Protein AF-A0A0D3JQX4-F1 (afdb_monomer_lite)

Sequence (141 aa):
MLSTAFILTSFVLTASAKLAIIGEYHGEYSPCSFHQVVVTETEFRDAYLPNPDSVTNITQYDNDEKYLVGQNIDWEYAKDKWSRIDWEYVEGKFTYCRIVYNADNETEAKSFAKPKIAIKNSCGGFPWSTMTSGLATLRAP

Structure (mmCIF, N/CA/C/O backbone):
data_AF-A0A0D3JQX4-F1
#
_entry.id   AF-A0A0D3JQX4-F1
#
loop_
_atom_site.group_PDB
_atom_site.id
_atom_site.type_symbol
_atom_site.label_atom_id
_atom_site.label_alt_id
_atom_site.label_comp_id
_atom_site.label_asym_id
_atom_site.label_entity_id
_atom_site.label_seq_id
_atom_site.pdbx_PDB_ins_code
_atom_site.Cartn_x
_atom_site.Cartn_y
_atom_site.Cartn_z
_atom_site.occupancy
_atom_site.B_iso_or_equiv
_atom_site.auth_seq_id
_atom_site.auth_comp_id
_atom_site.auth_asym_id
_atom_site.auth_atom_id
_atom_site.pdbx_PDB_model_num
ATOM 1 N N . MET A 1 1 ? -41.607 -3.243 -43.923 1.00 47.72 1 MET A N 1
ATOM 2 C CA . MET A 1 1 ? -40.750 -3.829 -42.873 1.00 47.72 1 MET A CA 1
ATOM 3 C C . MET A 1 1 ? -39.439 -3.067 -42.876 1.00 47.72 1 MET A C 1
ATOM 5 O O . MET A 1 1 ? -38.817 -3.053 -43.922 1.00 47.72 1 MET A O 1
ATOM 9 N N . LEU A 1 2 ? -39.102 -2.379 -41.785 1.00 41.41 2 LEU A N 1
ATOM 10 C CA . LEU A 1 2 ? -37.756 -2.197 -41.214 1.00 41.41 2 LEU A CA 1
ATOM 11 C C . LEU A 1 2 ? -37.912 -1.167 -40.084 1.00 41.41 2 LEU A C 1
ATOM 13 O O . LEU A 1 2 ? -38.060 0.025 -40.332 1.00 41.41 2 LEU A O 1
ATOM 17 N N . SER A 1 3 ? -37.978 -1.658 -38.848 1.00 42.75 3 SER A N 1
ATOM 18 C CA . SER A 1 3 ? -37.959 -0.828 -37.645 1.00 42.75 3 SER A CA 1
ATOM 19 C C . SER A 1 3 ? -36.524 -0.819 -37.137 1.00 42.75 3 SER A C 1
ATOM 21 O O . SER A 1 3 ? -36.022 -1.851 -36.697 1.00 42.75 3 SER A O 1
ATOM 23 N N . THR A 1 4 ? -35.848 0.318 -37.253 1.00 49.12 4 THR A N 1
ATOM 24 C CA . THR A 1 4 ? -34.474 0.497 -36.778 1.00 49.12 4 THR A CA 1
ATOM 25 C C . THR A 1 4 ? -34.506 0.733 -35.270 1.00 49.12 4 THR A C 1
ATOM 27 O O . THR A 1 4 ? -34.982 1.769 -34.813 1.00 49.12 4 THR A O 1
ATOM 30 N N . ALA A 1 5 ? -34.032 -0.235 -34.488 1.00 50.47 5 ALA A N 1
ATOM 31 C CA . ALA A 1 5 ? -33.842 -0.075 -33.051 1.00 50.47 5 ALA A CA 1
ATOM 32 C C . ALA A 1 5 ? -32.490 0.608 -32.787 1.00 50.47 5 ALA A C 1
ATOM 34 O O . ALA A 1 5 ? -31.439 0.061 -33.117 1.00 50.47 5 ALA A O 1
ATOM 35 N N . PHE A 1 6 ? -32.519 1.804 -32.196 1.00 47.09 6 PHE A N 1
ATOM 36 C CA . PHE A 1 6 ? -31.344 2.457 -31.621 1.00 47.09 6 PHE A CA 1
ATOM 37 C C . PHE A 1 6 ? -31.068 1.835 -30.248 1.00 47.09 6 PHE A C 1
ATOM 39 O O . PHE A 1 6 ? -31.861 1.992 -29.321 1.00 47.09 6 PHE A O 1
ATOM 46 N N . ILE A 1 7 ? -29.951 1.122 -30.115 1.00 53.53 7 ILE A N 1
ATOM 47 C CA . ILE A 1 7 ? -29.447 0.675 -28.815 1.00 53.53 7 ILE A CA 1
ATOM 48 C C . ILE A 1 7 ? -28.778 1.889 -28.165 1.00 53.53 7 ILE A C 1
ATOM 50 O O . ILE A 1 7 ? -27.702 2.313 -28.584 1.00 53.53 7 ILE A O 1
ATOM 54 N N . LEU A 1 8 ? -29.435 2.473 -27.162 1.00 51.28 8 LEU A N 1
ATOM 55 C CA . LEU A 1 8 ? -28.792 3.402 -26.237 1.00 51.28 8 LEU A CA 1
ATOM 56 C C . LEU A 1 8 ? -27.849 2.595 -25.341 1.00 51.28 8 LEU A C 1
ATOM 58 O O . LEU A 1 8 ? -28.264 2.006 -24.345 1.00 51.28 8 LEU A O 1
ATOM 62 N N . THR A 1 9 ? -26.573 2.551 -25.710 1.00 56.19 9 THR A N 1
ATOM 63 C CA . THR A 1 9 ? -25.512 2.082 -24.821 1.00 56.19 9 THR A CA 1
ATOM 64 C C . THR A 1 9 ? -25.298 3.154 -23.757 1.00 56.19 9 THR A C 1
ATOM 66 O O . THR A 1 9 ? -24.590 4.136 -23.975 1.00 56.19 9 THR A O 1
ATOM 69 N N . SER A 1 10 ? -25.963 3.004 -22.614 1.00 57.34 10 SER A N 1
ATOM 70 C CA . SER A 1 10 ? -25.743 3.849 -21.444 1.00 57.34 10 SER A CA 1
ATOM 71 C C . SER A 1 10 ? -24.314 3.648 -20.937 1.00 57.34 10 SER A C 1
ATOM 73 O O . SER A 1 10 ? -24.017 2.659 -20.272 1.00 57.34 10 SER A O 1
ATOM 75 N N . PHE A 1 11 ? -23.420 4.588 -21.244 1.00 50.78 11 PHE A N 1
ATOM 76 C CA . PHE A 1 11 ? -22.167 4.745 -20.513 1.00 50.78 11 PHE A CA 1
ATOM 77 C C . PHE A 1 11 ? -22.515 5.250 -19.112 1.00 50.78 11 PHE A C 1
ATOM 79 O O . PHE A 1 11 ? -22.774 6.436 -18.910 1.00 50.78 11 PHE A O 1
ATOM 86 N N . VAL A 1 12 ? -22.562 4.341 -18.139 1.00 51.88 12 VAL A N 1
ATOM 87 C CA . VAL A 1 12 ? -22.528 4.730 -16.730 1.00 51.88 12 VAL A CA 1
ATOM 88 C C . VAL A 1 12 ? -21.115 5.240 -16.473 1.00 51.88 12 VAL A C 1
ATOM 90 O O . VAL A 1 12 ? -20.165 4.466 -16.398 1.00 51.88 12 VAL A O 1
ATOM 93 N N . LEU A 1 13 ? -20.972 6.562 -16.410 1.00 46.97 13 LEU A N 1
ATOM 94 C CA . LEU A 1 13 ? -19.767 7.215 -15.920 1.00 46.97 13 LEU A CA 1
ATOM 95 C C . LEU A 1 13 ? -19.720 6.968 -14.404 1.00 46.97 13 LEU A C 1
ATOM 97 O O . LEU A 1 13 ? -20.221 7.767 -13.614 1.00 46.97 13 LEU A O 1
ATOM 101 N N . THR A 1 14 ? -19.208 5.815 -13.980 1.00 52.16 14 THR A N 1
ATOM 102 C CA . THR A 1 14 ? -18.948 5.572 -12.562 1.00 52.16 14 THR A CA 1
ATOM 103 C C . THR A 1 14 ? -17.815 6.512 -12.169 1.00 52.16 14 THR A C 1
ATOM 105 O O . THR A 1 14 ? -16.683 6.345 -12.620 1.00 52.16 14 THR A O 1
ATOM 108 N N . ALA A 1 15 ? -18.114 7.546 -11.380 1.00 53.12 15 ALA A N 1
ATOM 109 C CA . ALA A 1 15 ? -17.073 8.301 -10.698 1.00 53.12 15 ALA A CA 1
ATOM 110 C C . ALA A 1 15 ? -16.196 7.286 -9.951 1.00 53.12 15 ALA A C 1
ATOM 112 O O . ALA A 1 15 ? -16.728 6.491 -9.174 1.00 53.12 15 ALA A O 1
ATOM 113 N N . SER A 1 16 ? -14.887 7.263 -10.226 1.00 60.50 16 SER A N 1
ATOM 114 C CA . SER A 1 16 ? -13.964 6.395 -9.492 1.00 60.50 16 SER A CA 1
ATOM 115 C C . SER A 1 16 ? -14.117 6.724 -8.012 1.00 60.50 16 SER A C 1
ATOM 117 O O . SER A 1 16 ? -13.863 7.858 -7.599 1.00 60.50 16 SER A O 1
ATOM 119 N N . ALA A 1 17 ? -14.617 5.772 -7.225 1.00 79.56 17 ALA A N 1
ATOM 120 C CA . ALA A 1 17 ? -14.780 5.967 -5.795 1.00 79.56 17 ALA A CA 1
ATOM 121 C C . ALA A 1 17 ? -13.407 6.273 -5.194 1.00 79.56 17 ALA A C 1
ATOM 123 O O . ALA A 1 17 ? -12.443 5.590 -5.513 1.00 79.56 17 ALA A O 1
ATOM 124 N N . LYS A 1 18 ? -13.314 7.285 -4.326 1.00 91.25 18 LYS A N 1
ATOM 125 C CA . LYS A 1 18 ? -12.070 7.618 -3.620 1.00 91.25 18 LYS A CA 1
ATOM 126 C C . LYS A 1 18 ? -11.489 6.370 -2.935 1.00 91.25 18 LYS A C 1
ATOM 128 O O . LYS A 1 18 ? -12.246 5.557 -2.398 1.00 91.25 18 LYS A O 1
ATOM 133 N N . LEU A 1 19 ? -10.161 6.231 -2.939 1.00 93.44 19 LEU A N 1
ATOM 134 C CA . LEU A 1 19 ? -9.462 5.129 -2.271 1.00 93.44 19 LEU A CA 1
ATOM 135 C C . LEU A 1 19 ? -9.887 5.034 -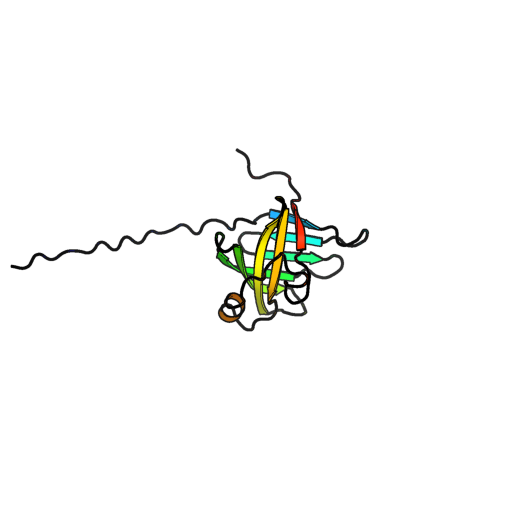0.795 1.00 93.44 19 LEU A C 1
ATOM 137 O O . LEU A 1 19 ? -9.841 6.022 -0.057 1.00 93.44 19 LEU A O 1
ATOM 141 N N . ALA A 1 20 ? -10.320 3.845 -0.372 1.00 94.31 20 ALA A N 1
ATOM 142 C CA . ALA A 1 20 ? -10.977 3.635 0.921 1.00 94.31 20 ALA A CA 1
ATOM 143 C C . ALA A 1 20 ? -10.039 3.762 2.132 1.00 94.31 20 ALA A C 1
ATOM 145 O O . ALA A 1 20 ? -10.505 4.009 3.243 1.00 94.31 20 ALA A O 1
ATOM 146 N N . ILE A 1 21 ? -8.733 3.602 1.917 1.00 94.62 21 ILE A N 1
ATOM 147 C CA . ILE A 1 21 ? -7.709 3.531 2.970 1.00 94.62 21 ILE A CA 1
ATOM 148 C C . ILE A 1 21 ? -6.877 4.809 3.096 1.00 94.62 21 ILE A C 1
ATOM 150 O O . ILE A 1 21 ? -5.771 4.771 3.619 1.00 94.62 21 ILE A O 1
ATOM 154 N N . ILE A 1 22 ? -7.373 5.941 2.593 1.00 95.62 22 ILE A N 1
ATOM 155 C CA . ILE A 1 22 ? -6.697 7.229 2.780 1.00 95.62 22 ILE A CA 1
ATOM 156 C C . ILE A 1 22 ? -6.663 7.575 4.266 1.00 95.62 22 ILE A C 1
ATOM 158 O O . ILE A 1 22 ? -7.700 7.594 4.931 1.00 95.62 22 ILE A O 1
ATOM 162 N N . GLY A 1 23 ? -5.470 7.883 4.766 1.00 93.62 23 GLY A N 1
ATOM 163 C CA . GLY A 1 23 ? -5.249 8.170 6.172 1.00 93.62 23 GLY A CA 1
ATOM 164 C C . GLY A 1 23 ? -3.809 7.948 6.611 1.00 93.62 23 GLY A C 1
ATOM 165 O O . GLY A 1 23 ? -2.913 7.690 5.807 1.00 93.62 23 GLY A O 1
ATOM 166 N N . GLU A 1 24 ? -3.619 8.053 7.919 1.00 93.38 24 GLU A N 1
ATOM 167 C CA . GLU A 1 24 ? -2.353 7.839 8.605 1.00 93.38 24 GLU A CA 1
ATOM 168 C C . GLU A 1 24 ? -2.503 6.699 9.617 1.00 93.38 24 GLU A C 1
ATOM 170 O O . GLU A 1 24 ?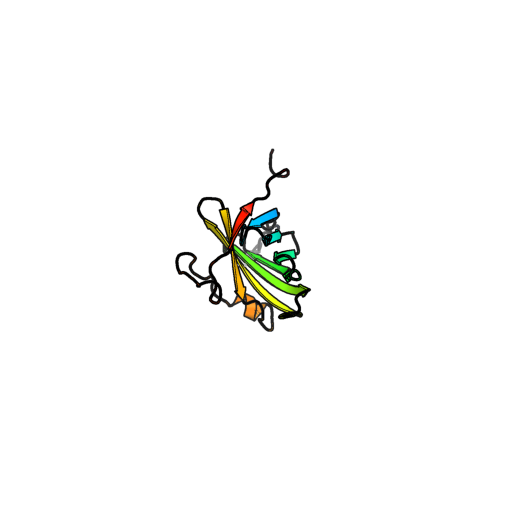 -3.484 6.614 10.372 1.00 93.38 24 GLU A O 1
ATOM 175 N N . TYR A 1 25 ? -1.529 5.796 9.599 1.00 92.25 25 TYR A N 1
ATOM 176 C CA . TYR A 1 25 ? -1.523 4.568 10.372 1.00 92.25 25 TYR A CA 1
ATOM 177 C C . TYR A 1 25 ? -0.160 4.363 11.022 1.00 92.25 25 TYR A C 1
ATOM 179 O O . TYR A 1 25 ? 0.875 4.623 10.412 1.00 92.25 25 TYR A O 1
ATOM 187 N N . HIS A 1 26 ? -0.163 3.830 12.238 1.00 89.50 26 HIS A N 1
ATOM 188 C CA . HIS A 1 26 ? 1.036 3.588 13.026 1.00 89.50 26 HIS A CA 1
ATOM 189 C C . HIS A 1 26 ? 1.091 2.143 13.500 1.00 89.50 26 HIS A C 1
ATOM 191 O O . HIS A 1 26 ? 0.099 1.582 13.971 1.00 89.50 26 HIS A O 1
ATOM 197 N N . GLY A 1 27 ? 2.267 1.548 13.378 1.00 81.69 27 GLY A N 1
ATOM 198 C CA . GLY A 1 27 ? 2.603 0.246 13.924 1.00 81.69 27 GLY A CA 1
ATOM 199 C C . GLY A 1 27 ? 3.653 0.404 15.016 1.00 81.69 27 GLY A C 1
ATOM 200 O O . GLY A 1 27 ? 4.557 1.235 14.916 1.00 81.69 27 GLY A O 1
ATOM 201 N N . GLU A 1 28 ? 3.557 -0.423 16.051 1.00 66.62 28 GLU A N 1
ATOM 202 C CA . GLU A 1 28 ? 4.668 -0.640 16.973 1.00 66.62 28 GLU A CA 1
ATOM 203 C C . GLU A 1 28 ? 5.442 -1.866 16.487 1.00 66.62 28 GLU A C 1
ATOM 205 O O . GLU A 1 28 ? 4.957 -2.992 16.583 1.00 66.62 28 GLU A O 1
ATOM 210 N N . TYR A 1 29 ? 6.639 -1.657 15.936 1.00 62.34 29 TYR A N 1
ATOM 211 C CA . TYR A 1 29 ? 7.539 -2.763 15.589 1.00 62.34 29 TYR A CA 1
ATOM 212 C C . TYR A 1 29 ? 8.545 -3.037 16.715 1.00 62.34 29 TYR A C 1
ATOM 214 O O . TYR A 1 29 ? 8.889 -4.185 16.990 1.00 62.34 29 TYR A O 1
ATOM 222 N N . SER A 1 30 ? 9.023 -1.984 17.388 1.00 56.72 30 SER A N 1
ATOM 223 C CA . SER A 1 30 ? 9.891 -2.065 18.568 1.00 56.72 30 SER A CA 1
ATOM 224 C C . SER A 1 30 ? 9.850 -0.738 19.352 1.00 56.72 30 SER A C 1
ATOM 226 O O . SER A 1 30 ? 9.491 0.283 18.767 1.00 56.72 30 SER A O 1
ATOM 228 N N . PRO A 1 31 ? 10.272 -0.686 20.632 1.00 58.56 31 PRO A N 1
ATOM 229 C CA . PRO A 1 31 ? 10.298 0.559 21.414 1.00 58.56 31 PRO A CA 1
ATOM 230 C C . PRO A 1 31 ? 11.240 1.646 20.858 1.00 58.56 31 PRO A C 1
ATOM 232 O O . PRO A 1 31 ? 11.178 2.786 21.310 1.00 58.56 31 PRO A O 1
ATOM 235 N N . CYS A 1 32 ? 12.103 1.315 19.889 1.00 55.38 32 CYS A N 1
ATOM 236 C CA . CYS A 1 32 ? 13.060 2.239 19.273 1.00 55.38 32 CYS A CA 1
ATOM 237 C C . CYS A 1 32 ? 12.826 2.445 17.765 1.00 55.38 32 CYS A C 1
ATOM 239 O O . CYS A 1 32 ? 13.646 3.090 17.113 1.00 55.38 32 CYS A O 1
ATOM 241 N N . SER A 1 33 ? 11.757 1.883 17.189 1.00 64.94 33 SER A N 1
ATOM 242 C CA . SER A 1 33 ? 11.460 1.991 15.756 1.00 64.94 33 SER A CA 1
ATOM 243 C C . SER A 1 33 ? 9.995 2.327 15.544 1.00 64.94 33 SER A C 1
ATOM 245 O O . SER A 1 33 ? 9.108 1.608 16.002 1.00 64.94 33 SER A O 1
ATOM 247 N N . PHE A 1 34 ? 9.759 3.416 14.822 1.00 77.94 34 PHE A N 1
ATOM 248 C CA . PHE A 1 34 ? 8.426 3.862 14.457 1.00 77.94 34 PHE A CA 1
ATOM 249 C C . PHE A 1 34 ? 8.102 3.381 13.049 1.00 77.94 34 PHE A C 1
ATOM 251 O O . PHE A 1 34 ? 8.861 3.649 12.114 1.00 77.94 34 PHE A O 1
ATOM 258 N N . HIS A 1 35 ? 6.985 2.670 12.914 1.00 87.81 35 HIS A N 1
ATOM 259 C CA . HIS A 1 35 ? 6.445 2.265 11.625 1.00 87.81 35 HIS A CA 1
ATOM 260 C C . HIS A 1 35 ? 5.222 3.127 11.316 1.00 87.81 35 HIS A C 1
ATOM 262 O O . HIS A 1 35 ? 4.249 3.111 12.071 1.00 87.81 35 HIS A O 1
ATOM 268 N N . GLN A 1 36 ? 5.273 3.890 10.229 1.00 91.50 36 GLN A N 1
ATOM 269 C CA . GLN A 1 36 ? 4.194 4.772 9.799 1.00 91.50 36 GLN A CA 1
ATOM 270 C C . GLN A 1 36 ? 3.813 4.463 8.359 1.00 91.50 36 GLN A C 1
ATOM 272 O O . GLN A 1 36 ? 4.672 4.330 7.491 1.00 91.50 36 GLN A O 1
ATOM 277 N N . VAL A 1 37 ? 2.511 4.405 8.106 1.00 93.19 37 VAL A N 1
ATOM 278 C CA . VAL A 1 37 ? 1.957 4.332 6.759 1.00 93.19 37 VAL A CA 1
ATOM 279 C C . VAL A 1 37 ? 1.053 5.531 6.533 1.00 93.19 37 VAL A C 1
ATOM 281 O O . VAL A 1 37 ? 0.101 5.744 7.283 1.00 93.19 37 VAL A O 1
ATOM 284 N N . VAL A 1 38 ? 1.346 6.300 5.487 1.00 94.56 38 VAL A N 1
ATOM 285 C CA . VAL A 1 38 ? 0.528 7.431 5.040 1.00 94.56 38 VAL A CA 1
ATOM 286 C C . VAL A 1 38 ? 0.013 7.121 3.645 1.00 94.56 38 VAL A C 1
ATOM 288 O O . VAL A 1 38 ? 0.792 6.871 2.724 1.00 94.56 38 VAL A O 1
ATOM 291 N N . VAL A 1 39 ? -1.307 7.147 3.486 1.00 95.88 39 VAL A N 1
ATOM 292 C CA . VAL A 1 39 ? -1.972 6.881 2.211 1.00 95.88 39 VAL A CA 1
ATOM 293 C C . VAL A 1 39 ? -2.751 8.114 1.781 1.00 95.88 39 VAL A C 1
ATOM 295 O O . VAL A 1 39 ? -3.621 8.600 2.506 1.00 95.88 39 VAL A O 1
ATOM 298 N N . THR A 1 40 ? -2.446 8.613 0.588 1.00 95.62 40 THR A N 1
ATOM 299 C CA . THR A 1 40 ? -3.148 9.724 -0.063 1.00 95.62 40 THR A CA 1
ATOM 300 C C . THR A 1 40 ? -3.895 9.223 -1.301 1.00 95.62 40 THR A C 1
ATOM 302 O O . THR A 1 40 ? -3.991 8.023 -1.545 1.00 95.62 40 THR A O 1
ATOM 305 N N . GLU A 1 41 ? -4.462 10.133 -2.094 1.00 94.06 41 GLU A N 1
ATOM 306 C CA . GLU A 1 41 ? -5.112 9.769 -3.361 1.00 94.06 41 GLU A CA 1
ATOM 307 C C . GLU A 1 41 ? -4.117 9.255 -4.411 1.00 94.06 41 GLU A C 1
ATOM 309 O O . GLU A 1 41 ? -4.517 8.528 -5.316 1.00 94.06 41 GLU A O 1
ATOM 314 N N . THR A 1 42 ? -2.836 9.611 -4.283 1.00 95.75 42 THR A N 1
ATOM 315 C CA . THR A 1 42 ? -1.801 9.330 -5.287 1.00 95.75 42 THR A CA 1
ATOM 316 C C . THR A 1 42 ? -0.580 8.618 -4.725 1.00 95.75 42 THR A C 1
ATOM 318 O O . THR A 1 42 ? 0.284 8.227 -5.498 1.00 95.75 42 THR A O 1
ATOM 321 N N . GLU A 1 43 ? -0.454 8.456 -3.407 1.00 96.56 43 GLU A N 1
ATOM 322 C CA . GLU A 1 43 ? 0.738 7.866 -2.794 1.00 96.56 43 GLU A CA 1
ATOM 323 C C . GLU A 1 43 ? 0.395 6.876 -1.686 1.00 96.56 43 GLU A C 1
ATOM 325 O O . GLU A 1 43 ? -0.460 7.132 -0.839 1.00 96.56 43 GLU A O 1
ATOM 330 N N . PHE A 1 44 ? 1.141 5.775 -1.663 1.00 96.38 44 PHE A N 1
ATOM 331 C CA . PHE A 1 44 ? 1.293 4.898 -0.513 1.00 96.38 44 PHE A CA 1
ATOM 332 C C . PHE A 1 44 ? 2.730 5.037 -0.002 1.00 96.38 44 PHE A C 1
ATOM 334 O O . PHE A 1 44 ? 3.678 4.648 -0.691 1.00 96.38 44 PHE A O 1
ATOM 341 N N . ARG A 1 45 ? 2.895 5.615 1.187 1.00 95.12 45 ARG A N 1
ATOM 342 C CA . ARG A 1 45 ? 4.186 5.838 1.845 1.00 95.12 45 ARG A CA 1
ATOM 343 C C . ARG A 1 45 ? 4.295 4.925 3.051 1.00 95.12 45 ARG A C 1
ATOM 345 O O . ARG A 1 45 ? 3.451 4.992 3.937 1.00 95.12 45 ARG A O 1
ATOM 352 N N . ASP A 1 46 ? 5.333 4.101 3.075 1.00 92.12 46 ASP A N 1
ATOM 353 C CA . ASP A 1 46 ? 5.630 3.173 4.165 1.00 92.12 46 ASP A CA 1
ATOM 354 C C . ASP A 1 46 ? 7.022 3.487 4.720 1.00 92.12 46 ASP A C 1
ATOM 356 O O . ASP A 1 46 ? 8.030 3.291 4.033 1.00 92.12 46 ASP A O 1
ATOM 360 N N . ALA A 1 47 ? 7.040 4.055 5.925 1.00 89.81 47 ALA A N 1
ATOM 361 C CA . ALA A 1 47 ? 8.204 4.622 6.587 1.00 89.81 47 ALA A CA 1
ATOM 362 C C . ALA A 1 47 ? 8.571 3.795 7.820 1.00 89.81 47 ALA A C 1
ATOM 364 O O . ALA A 1 47 ? 7.758 3.600 8.729 1.00 89.81 47 ALA A O 1
ATOM 365 N N . TYR A 1 48 ? 9.822 3.344 7.870 1.00 84.62 48 TYR A N 1
ATOM 366 C CA . TYR A 1 48 ? 10.355 2.558 8.976 1.00 84.62 48 TYR A CA 1
ATOM 367 C C . TYR A 1 48 ? 11.584 3.258 9.554 1.00 84.62 48 TYR A C 1
ATOM 369 O O . TYR A 1 48 ? 12.704 3.029 9.107 1.00 84.62 48 TYR A O 1
ATOM 377 N N . LEU A 1 49 ? 11.399 4.145 10.533 1.00 78.75 49 LEU A N 1
ATOM 378 C CA . LEU A 1 49 ? 12.493 4.999 11.001 1.00 78.75 49 LEU A CA 1
ATOM 379 C C . LEU A 1 49 ? 13.596 4.196 11.720 1.00 78.75 49 LEU A C 1
ATOM 381 O O . LEU A 1 49 ? 13.286 3.310 12.526 1.00 78.75 49 LEU A O 1
ATOM 385 N N . PRO A 1 50 ? 14.885 4.524 11.481 1.00 76.50 50 PRO A N 1
ATOM 386 C CA . PRO A 1 50 ? 15.396 5.662 10.697 1.00 76.50 50 PRO A CA 1
ATOM 387 C C . PRO A 1 50 ? 15.671 5.360 9.206 1.00 76.50 50 PRO A C 1
ATOM 389 O O . PRO A 1 50 ? 16.407 6.110 8.567 1.00 76.50 50 PRO A O 1
ATOM 392 N N . ASN A 1 51 ? 15.148 4.266 8.647 1.00 80.94 51 ASN A N 1
ATOM 393 C CA . ASN A 1 51 ? 15.342 3.945 7.232 1.00 80.94 51 ASN A CA 1
ATOM 394 C C . ASN A 1 51 ? 14.566 4.921 6.330 1.00 80.94 51 ASN A C 1
ATOM 396 O O . ASN A 1 51 ? 13.539 5.454 6.757 1.00 80.94 51 ASN A O 1
ATOM 400 N N . PRO A 1 52 ? 15.025 5.124 5.079 1.00 82.50 52 PRO A N 1
ATOM 401 C CA . PRO A 1 52 ? 14.265 5.859 4.078 1.00 82.50 52 PRO A CA 1
ATOM 402 C C . PRO A 1 52 ? 12.875 5.258 3.862 1.00 82.50 52 PRO A C 1
ATOM 404 O O . PRO A 1 52 ? 12.694 4.038 3.936 1.00 82.50 52 PRO A O 1
ATOM 407 N N . ASP A 1 53 ? 11.921 6.124 3.542 1.00 88.56 53 ASP A N 1
ATOM 408 C CA . ASP A 1 53 ? 10.579 5.724 3.143 1.00 88.56 53 ASP A CA 1
ATOM 409 C C . ASP A 1 53 ? 10.624 4.833 1.896 1.00 88.56 53 ASP A C 1
ATOM 411 O O . ASP A 1 53 ? 11.499 4.956 1.039 1.00 88.56 53 ASP A O 1
ATOM 415 N N . SER A 1 54 ? 9.619 3.973 1.761 1.00 90.81 54 SER A N 1
ATOM 416 C CA . SER A 1 54 ? 9.264 3.382 0.475 1.00 90.81 54 SER A CA 1
ATOM 417 C C . SER A 1 54 ? 7.995 4.052 -0.045 1.00 90.81 54 SER A C 1
ATOM 419 O O . SER A 1 54 ? 6.904 3.872 0.505 1.00 90.81 54 SER A O 1
ATOM 421 N N . VAL A 1 55 ? 8.135 4.848 -1.107 1.00 95.31 55 VAL A N 1
ATOM 422 C CA . VAL A 1 55 ? 7.013 5.590 -1.702 1.00 95.31 55 VAL A CA 1
ATOM 423 C C . VAL A 1 55 ? 6.577 4.955 -3.015 1.00 95.31 55 VAL A C 1
ATOM 425 O O . VAL A 1 55 ? 7.372 4.806 -3.947 1.00 95.31 55 VAL A O 1
ATOM 428 N N . THR A 1 56 ? 5.290 4.628 -3.099 1.00 96.94 56 THR A N 1
ATOM 429 C CA . THR A 1 56 ? 4.630 4.100 -4.294 1.00 96.94 56 THR A CA 1
ATOM 430 C C . THR A 1 56 ? 3.600 5.109 -4.797 1.00 96.94 56 THR A C 1
ATOM 432 O O . THR A 1 56 ? 2.651 5.430 -4.087 1.00 96.94 56 THR A O 1
ATOM 435 N N . ASN A 1 57 ? 3.782 5.596 -6.024 1.00 97.56 57 ASN A N 1
ATOM 436 C CA . ASN A 1 57 ? 2.826 6.447 -6.724 1.00 97.56 57 ASN A CA 1
ATOM 437 C C . ASN A 1 57 ? 1.694 5.578 -7.293 1.00 97.56 57 ASN A C 1
ATOM 439 O O . ASN A 1 57 ? 1.945 4.717 -8.136 1.00 97.56 57 ASN A O 1
ATOM 443 N N . ILE A 1 58 ? 0.477 5.766 -6.789 1.00 97.88 58 ILE A N 1
ATOM 444 C CA . ILE A 1 58 ? -0.697 4.934 -7.061 1.00 97.88 58 ILE A CA 1
ATOM 445 C C . ILE A 1 58 ? -1.246 5.246 -8.455 1.00 97.88 58 ILE A C 1
ATOM 447 O O . ILE A 1 58 ? -1.644 6.375 -8.736 1.00 97.88 58 ILE A O 1
ATOM 451 N N . THR A 1 59 ? -1.353 4.221 -9.299 1.00 97.56 59 THR A N 1
ATOM 452 C CA . THR A 1 59 ? -1.947 4.326 -10.644 1.00 97.56 59 THR A CA 1
ATOM 453 C C . THR A 1 59 ? -3.305 3.648 -10.733 1.00 97.56 59 THR A C 1
ATOM 455 O O . THR A 1 59 ? -4.166 4.071 -11.503 1.00 97.56 59 THR A O 1
ATOM 458 N N . GLN A 1 60 ? -3.518 2.606 -9.928 1.00 96.19 60 GLN A N 1
ATOM 459 C CA . GLN A 1 60 ? -4.747 1.832 -9.927 1.00 96.19 60 GLN A CA 1
ATOM 460 C C . GLN A 1 60 ? -5.056 1.308 -8.529 1.00 96.19 60 GLN A C 1
ATOM 462 O O . GLN A 1 60 ? -4.163 0.953 -7.767 1.00 96.19 60 GLN A O 1
ATOM 467 N N . TYR A 1 61 ? -6.339 1.198 -8.212 1.00 97.06 61 TYR A N 1
ATOM 468 C CA . TYR A 1 61 ? -6.822 0.493 -7.034 1.00 97.06 61 TYR A CA 1
ATOM 469 C C . TYR A 1 61 ? -8.204 -0.097 -7.298 1.00 97.06 61 TYR A C 1
ATOM 471 O O . TYR A 1 61 ? -8.890 0.296 -8.241 1.00 97.06 61 TYR A O 1
ATOM 479 N N . ASP A 1 62 ? -8.596 -1.035 -6.448 1.00 96.00 62 ASP A N 1
ATOM 480 C CA . ASP A 1 62 ? -9.944 -1.580 -6.371 1.00 96.00 62 ASP A CA 1
ATOM 481 C C . ASP A 1 62 ? -10.311 -1.714 -4.888 1.00 96.00 62 ASP A C 1
ATOM 483 O O . ASP A 1 62 ? -9.623 -2.392 -4.122 1.00 96.00 62 ASP A O 1
ATOM 487 N N . ASN A 1 63 ? -11.359 -1.004 -4.464 1.00 95.00 63 ASN A N 1
ATOM 488 C CA . ASN A 1 63 ? -11.783 -0.988 -3.065 1.00 95.00 63 ASN A CA 1
ATOM 489 C C . ASN A 1 63 ? -12.506 -2.280 -2.657 1.00 95.00 63 ASN A C 1
ATOM 491 O O . ASN A 1 63 ? -12.451 -2.642 -1.480 1.00 95.00 63 ASN A O 1
ATOM 495 N N . ASP A 1 64 ? -13.162 -2.957 -3.601 1.00 94.31 64 ASP A N 1
ATOM 496 C CA . ASP A 1 64 ? -13.917 -4.183 -3.341 1.00 94.31 64 ASP A CA 1
ATOM 497 C C . ASP A 1 64 ? -12.950 -5.368 -3.218 1.00 94.31 64 ASP A C 1
ATOM 499 O O . ASP A 1 64 ? -13.019 -6.142 -2.260 1.00 94.31 64 ASP A O 1
ATOM 503 N N . GLU A 1 65 ? -11.965 -5.437 -4.116 1.00 94.44 65 GLU A N 1
ATOM 504 C CA . GLU A 1 65 ? -10.879 -6.429 -4.071 1.00 94.44 65 GLU A CA 1
ATOM 505 C C . GLU A 1 65 ? -9.774 -6.065 -3.054 1.00 94.44 65 GLU A C 1
ATOM 507 O O . GLU A 1 65 ? -8.953 -6.905 -2.663 1.00 94.44 65 GLU A O 1
ATOM 512 N N . LYS A 1 66 ? -9.788 -4.818 -2.567 1.00 95.94 66 LYS A N 1
ATOM 513 C CA . LYS A 1 66 ? -8.877 -4.249 -1.563 1.00 95.94 66 LYS A CA 1
ATOM 514 C C . LYS A 1 66 ? -7.403 -4.353 -1.953 1.00 95.94 66 LYS A C 1
ATOM 516 O O . LYS A 1 66 ? -6.584 -4.883 -1.191 1.00 95.94 66 LYS A O 1
ATOM 521 N N . TYR A 1 67 ? -7.075 -3.846 -3.135 1.00 96.75 67 TYR A N 1
ATOM 522 C CA . TYR A 1 67 ? -5.692 -3.702 -3.581 1.00 96.75 67 TYR A CA 1
ATOM 523 C C . TYR A 1 67 ? -5.440 -2.341 -4.229 1.00 96.75 67 TYR A C 1
ATOM 525 O O . TYR A 1 67 ? -6.352 -1.673 -4.719 1.00 96.75 67 TYR A O 1
ATOM 533 N N . LEU A 1 68 ? -4.171 -1.950 -4.260 1.00 97.94 68 LEU A N 1
ATOM 534 C CA . LEU A 1 68 ? -3.650 -0.865 -5.077 1.00 97.94 68 LEU A CA 1
ATOM 535 C C . LEU A 1 68 ? -2.355 -1.291 -5.767 1.00 97.94 68 LEU A C 1
ATOM 537 O O . LEU A 1 68 ? -1.639 -2.177 -5.297 1.00 97.94 68 LEU A O 1
ATOM 541 N N . VAL A 1 69 ? -2.076 -0.666 -6.901 1.00 98.06 69 VAL A N 1
ATOM 542 C CA . VAL A 1 69 ? -0.876 -0.852 -7.712 1.00 98.06 69 VAL A CA 1
ATOM 543 C C . VAL A 1 69 ? -0.277 0.519 -7.992 1.00 98.06 69 VAL A C 1
ATOM 545 O O . VAL A 1 69 ? -0.997 1.513 -8.133 1.00 98.06 69 VAL A O 1
ATOM 548 N N . GLY A 1 70 ? 1.048 0.578 -8.051 1.00 97.75 70 GLY A N 1
ATOM 549 C CA . GLY A 1 70 ? 1.743 1.812 -8.363 1.00 97.75 70 GLY A CA 1
ATOM 550 C C . GLY A 1 70 ? 3.229 1.632 -8.627 1.00 97.75 70 GLY A C 1
ATOM 551 O O . GLY A 1 70 ? 3.804 0.581 -8.326 1.00 97.75 70 GLY A O 1
ATOM 552 N N . GLN A 1 71 ? 3.851 2.675 -9.170 1.00 98.06 71 GLN A N 1
ATOM 553 C CA . GLN A 1 71 ? 5.285 2.710 -9.437 1.00 98.06 71 GLN A CA 1
ATOM 554 C C . GLN A 1 71 ? 6.041 3.286 -8.237 1.00 98.06 71 GLN A C 1
ATOM 556 O O . GLN A 1 71 ? 5.639 4.286 -7.643 1.00 98.06 71 GLN A O 1
ATOM 561 N N . ASN A 1 72 ? 7.154 2.668 -7.868 1.00 97.00 72 ASN A N 1
ATOM 562 C CA . ASN A 1 72 ? 7.997 3.128 -6.775 1.00 97.00 72 ASN A CA 1
ATOM 563 C C . ASN A 1 72 ? 8.872 4.296 -7.235 1.00 97.00 72 ASN A C 1
ATOM 565 O O . ASN A 1 72 ? 9.616 4.170 -8.208 1.00 97.00 72 ASN A O 1
ATOM 569 N N . ILE A 1 73 ? 8.827 5.413 -6.514 1.00 92.31 73 ILE A N 1
ATOM 570 C CA . ILE A 1 73 ? 9.534 6.645 -6.905 1.00 92.31 73 ILE A CA 1
ATOM 571 C C . ILE A 1 73 ? 10.766 6.922 -6.042 1.00 92.31 73 ILE A C 1
ATOM 573 O O . ILE A 1 73 ? 11.814 7.341 -6.552 1.00 92.31 73 ILE A O 1
ATOM 577 N N . ASP A 1 74 ? 10.649 6.642 -4.747 1.00 80.38 74 ASP A N 1
ATOM 578 C CA . ASP A 1 74 ? 11.656 6.934 -3.737 1.00 80.38 74 ASP A CA 1
ATOM 579 C C . ASP A 1 74 ? 11.838 5.693 -2.866 1.00 80.38 74 ASP A C 1
ATOM 581 O O . ASP A 1 74 ? 11.119 5.485 -1.890 1.00 80.38 74 ASP A O 1
ATOM 585 N N . TRP A 1 75 ? 12.692 4.786 -3.352 1.00 82.25 75 TRP A N 1
ATOM 586 C CA . TRP A 1 75 ? 13.105 3.577 -2.649 1.00 82.25 75 TRP A CA 1
ATOM 587 C C . TRP A 1 75 ? 14.370 2.995 -3.291 1.00 82.25 75 TRP A C 1
ATOM 589 O O . TRP A 1 75 ? 14.333 2.531 -4.429 1.00 82.25 75 TRP A O 1
ATOM 599 N N . GLU A 1 76 ? 15.489 2.986 -2.566 1.00 82.38 76 GLU A N 1
ATOM 600 C CA . GLU A 1 76 ? 16.803 2.560 -3.084 1.00 82.38 76 GLU A CA 1
ATOM 601 C C . GLU A 1 76 ? 16.792 1.166 -3.738 1.00 82.38 76 GLU A C 1
ATOM 603 O O . GLU A 1 76 ? 17.434 0.947 -4.762 1.00 82.38 76 GLU A O 1
ATOM 608 N N . TYR A 1 77 ? 16.015 0.233 -3.190 1.00 82.50 77 TYR A N 1
ATOM 609 C CA . TYR A 1 77 ? 16.027 -1.171 -3.609 1.00 82.50 77 TYR A CA 1
ATOM 610 C C . TYR A 1 77 ? 15.109 -1.484 -4.794 1.00 82.50 77 TYR A C 1
ATOM 612 O O . TYR A 1 77 ? 15.222 -2.554 -5.391 1.00 82.50 77 TYR A O 1
ATOM 620 N N . ALA A 1 78 ? 14.166 -0.595 -5.111 1.00 91.69 78 ALA A N 1
ATOM 621 C CA . ALA A 1 78 ? 13.103 -0.900 -6.064 1.00 91.69 78 ALA A CA 1
ATOM 622 C C . ALA A 1 78 ? 12.569 0.324 -6.809 1.00 91.69 78 ALA A C 1
ATOM 624 O O . ALA A 1 78 ? 11.421 0.314 -7.255 1.00 91.69 78 ALA A O 1
ATOM 625 N N . LYS A 1 79 ? 13.385 1.372 -6.946 1.00 94.56 79 LYS A N 1
ATOM 626 C CA . LYS A 1 79 ? 13.070 2.548 -7.758 1.00 94.56 79 LYS A CA 1
ATOM 627 C C . LYS A 1 79 ? 12.672 2.131 -9.178 1.00 94.56 79 LYS A C 1
ATOM 629 O O . LYS A 1 79 ? 13.252 1.206 -9.744 1.00 94.56 79 LYS A O 1
ATOM 634 N N . ASP A 1 80 ? 11.655 2.796 -9.717 1.00 95.81 80 ASP A N 1
ATOM 635 C CA . ASP A 1 80 ? 11.070 2.585 -11.048 1.00 95.81 80 ASP A CA 1
ATOM 636 C C . ASP A 1 80 ? 10.401 1.215 -11.263 1.00 95.81 80 ASP A C 1
ATOM 638 O O . ASP A 1 80 ? 9.786 0.989 -12.309 1.00 95.81 80 ASP A O 1
ATOM 642 N N . LYS A 1 81 ? 10.449 0.321 -10.267 1.00 97.81 81 LYS A N 1
ATOM 643 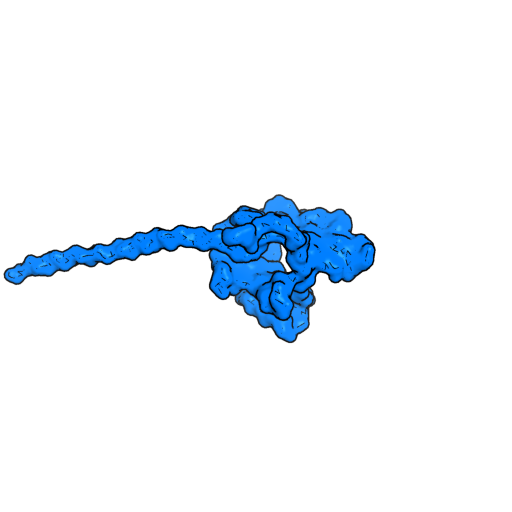C CA . LYS A 1 81 ? 9.684 -0.928 -10.244 1.00 97.81 81 LYS A CA 1
ATOM 644 C C . LYS A 1 81 ? 8.257 -0.702 -9.768 1.00 97.81 81 LYS A C 1
ATOM 646 O O . LYS A 1 81 ? 7.908 0.360 -9.256 1.00 97.81 81 LYS A O 1
ATOM 651 N N . TRP A 1 82 ? 7.437 -1.731 -9.916 1.00 97.88 82 TRP A N 1
ATOM 652 C CA . TRP A 1 82 ? 6.029 -1.700 -9.566 1.00 97.88 82 TRP A CA 1
ATOM 653 C C . TRP A 1 82 ? 5.740 -2.528 -8.321 1.00 97.88 82 TRP A C 1
ATOM 655 O O . TRP A 1 82 ? 6.246 -3.642 -8.150 1.00 97.88 82 TRP A O 1
ATOM 665 N N . SER A 1 83 ? 4.896 -1.966 -7.461 1.00 96.81 83 SER A N 1
ATOM 666 C CA . SER A 1 83 ? 4.394 -2.628 -6.265 1.00 96.81 83 SER A CA 1
ATOM 667 C C . SER A 1 83 ? 2.903 -2.909 -6.390 1.00 96.81 83 SER A C 1
ATOM 669 O O . SER A 1 83 ? 2.159 -2.106 -6.955 1.00 96.81 83 SER A O 1
ATOM 671 N N . ARG A 1 84 ? 2.460 -4.010 -5.779 1.00 96.94 84 ARG A N 1
ATOM 672 C CA . ARG A 1 84 ? 1.054 -4.224 -5.428 1.00 96.94 84 ARG A CA 1
ATOM 673 C C . ARG A 1 84 ? 0.931 -4.316 -3.912 1.00 96.94 84 ARG A C 1
ATOM 675 O O . ARG A 1 84 ? 1.690 -5.040 -3.263 1.00 96.94 84 ARG A O 1
ATOM 682 N N . ILE A 1 85 ? -0.008 -3.551 -3.368 1.00 97.00 85 ILE A N 1
ATOM 683 C CA . ILE A 1 85 ? -0.337 -3.528 -1.950 1.00 97.00 85 ILE A CA 1
ATOM 684 C C . ILE A 1 85 ? -1.782 -3.985 -1.793 1.00 97.00 85 ILE A C 1
ATOM 686 O O . ILE A 1 85 ? -2.687 -3.397 -2.377 1.00 97.00 85 ILE A O 1
ATOM 690 N N . ASP A 1 86 ? -1.995 -5.008 -0.978 1.00 96.88 86 ASP A N 1
ATOM 691 C CA . ASP A 1 86 ? -3.312 -5.521 -0.619 1.00 96.88 86 ASP A CA 1
ATOM 692 C C . ASP A 1 86 ? -3.598 -5.197 0.846 1.00 96.88 86 ASP A C 1
ATOM 694 O O . ASP A 1 86 ? -2.689 -5.193 1.679 1.00 96.88 86 ASP A O 1
ATOM 698 N N . TRP A 1 87 ? -4.863 -4.953 1.180 1.00 95.62 87 TRP A N 1
ATOM 699 C CA . TRP A 1 87 ? -5.271 -4.699 2.559 1.00 95.62 87 TRP A CA 1
ATOM 700 C C . TRP A 1 87 ? -6.511 -5.488 2.974 1.00 95.62 87 TRP A C 1
ATOM 702 O O . TRP A 1 87 ? -7.277 -6.015 2.163 1.00 95.62 87 TRP A O 1
ATOM 712 N N . GLU A 1 88 ? -6.687 -5.571 4.285 1.00 94.44 88 GLU A N 1
ATOM 713 C CA . GLU A 1 88 ? -7.848 -6.096 4.985 1.00 94.44 88 GLU A CA 1
ATOM 714 C C . GLU A 1 88 ? -8.091 -5.294 6.267 1.00 94.44 88 GLU A C 1
ATOM 716 O O . GLU A 1 88 ? -7.230 -4.539 6.726 1.00 94.44 88 GLU A O 1
ATOM 721 N N . TYR A 1 89 ? -9.269 -5.491 6.860 1.00 91.75 89 TYR A N 1
ATOM 722 C CA . TYR A 1 89 ? -9.546 -5.051 8.222 1.00 91.75 89 TYR A CA 1
ATOM 723 C C . TYR A 1 89 ? -9.690 -6.270 9.128 1.00 91.75 89 TYR A C 1
ATOM 725 O O . TYR A 1 89 ? -10.698 -6.973 9.068 1.00 91.75 89 TYR A O 1
ATOM 733 N N . VAL A 1 90 ? -8.687 -6.524 9.968 1.00 90.00 90 VAL A N 1
ATOM 734 C CA . VAL A 1 90 ? -8.722 -7.611 10.957 1.00 90.00 90 VAL A CA 1
ATOM 735 C C . VAL A 1 90 ? -9.024 -7.005 12.312 1.00 90.00 90 VAL A C 1
ATOM 737 O O . VAL A 1 90 ? -8.304 -6.123 12.770 1.00 90.00 90 VAL A O 1
ATOM 740 N N . GLU A 1 91 ? -10.126 -7.434 12.931 1.00 89.75 91 GLU A N 1
ATOM 741 C CA . GLU A 1 91 ? -10.576 -6.899 14.227 1.00 89.75 91 GLU A CA 1
ATOM 742 C C . GLU A 1 91 ? -10.711 -5.360 14.220 1.00 89.75 91 GLU A C 1
ATOM 744 O O . GLU A 1 91 ? -10.429 -4.680 15.204 1.00 89.75 91 GLU A O 1
ATOM 749 N N . GLY A 1 92 ? -11.115 -4.793 13.076 1.00 87.88 92 GLY A N 1
ATOM 750 C CA . GLY A 1 92 ? -11.277 -3.347 12.885 1.00 87.88 92 GLY A CA 1
ATOM 751 C C . GLY A 1 92 ? -9.975 -2.565 12.667 1.00 87.88 92 GLY A C 1
ATOM 752 O O . GLY A 1 92 ? -10.027 -1.345 12.524 1.00 87.88 92 GLY A O 1
ATOM 753 N N . LYS A 1 93 ? -8.818 -3.232 12.608 1.00 89.50 93 LYS A N 1
ATOM 754 C CA . LYS A 1 93 ? -7.513 -2.603 12.362 1.00 89.50 93 LYS A CA 1
ATOM 755 C C . LYS A 1 93 ? -7.115 -2.712 10.899 1.00 89.50 93 LYS A C 1
ATOM 757 O O . LYS A 1 93 ? -7.386 -3.724 10.261 1.00 89.50 93 LYS A O 1
ATOM 762 N N . PHE A 1 94 ? -6.467 -1.671 10.380 1.00 92.62 94 PHE A N 1
ATOM 763 C CA . PHE A 1 94 ? -5.914 -1.681 9.029 1.00 92.62 94 PHE A CA 1
ATOM 764 C C . PHE A 1 94 ? -4.738 -2.652 8.981 1.00 92.62 94 PHE A C 1
ATOM 766 O O . PHE A 1 94 ? -3.760 -2.475 9.705 1.00 92.62 94 PHE A O 1
ATOM 773 N N . THR A 1 95 ? -4.831 -3.669 8.133 1.00 92.69 95 THR A N 1
ATOM 774 C CA . THR A 1 95 ? -3.775 -4.662 7.964 1.00 92.69 95 THR A CA 1
ATOM 775 C C . THR A 1 95 ? -3.423 -4.760 6.492 1.00 92.69 95 THR A C 1
ATOM 777 O O . THR A 1 95 ? -4.296 -5.036 5.673 1.00 92.69 95 THR A O 1
ATOM 780 N N . TYR A 1 96 ? -2.160 -4.540 6.139 1.00 94.50 96 TYR A N 1
ATOM 781 C CA . TYR A 1 96 ? -1.732 -4.504 4.742 1.00 94.50 96 TYR A CA 1
ATOM 782 C C . TYR A 1 96 ? -0.546 -5.417 4.461 1.00 94.50 96 TYR A C 1
ATOM 784 O O . TYR A 1 96 ? 0.173 -5.867 5.359 1.00 94.50 96 TYR A O 1
ATOM 792 N N . CYS A 1 97 ? -0.362 -5.681 3.176 1.00 94.75 97 CYS A N 1
ATOM 793 C CA . CYS A 1 97 ? 0.739 -6.442 2.643 1.00 94.75 97 CYS A CA 1
ATOM 794 C C . CYS A 1 97 ? 1.200 -5.852 1.310 1.00 94.75 97 CYS A C 1
ATOM 796 O O . CYS A 1 97 ? 0.412 -5.749 0.373 1.00 94.75 97 CYS A O 1
ATOM 798 N N . ARG A 1 98 ? 2.493 -5.536 1.195 1.00 94.06 98 ARG A N 1
ATOM 799 C CA . ARG A 1 98 ? 3.141 -5.304 -0.101 1.00 94.06 98 ARG A CA 1
ATOM 800 C C . ARG A 1 98 ? 3.527 -6.659 -0.694 1.00 94.06 98 ARG A C 1
ATOM 802 O O . ARG A 1 98 ? 4.562 -7.217 -0.345 1.00 94.06 98 ARG A O 1
ATOM 809 N N . ILE A 1 99 ? 2.662 -7.210 -1.544 1.00 93.25 99 ILE A N 1
ATOM 810 C CA . ILE A 1 99 ? 2.772 -8.600 -2.020 1.00 93.25 99 ILE A CA 1
ATOM 811 C C . ILE A 1 99 ? 3.905 -8.780 -3.037 1.00 93.25 99 ILE A C 1
ATOM 813 O O . ILE A 1 99 ? 4.516 -9.843 -3.114 1.00 93.25 99 ILE A O 1
ATOM 817 N N . VAL A 1 100 ? 4.189 -7.727 -3.799 1.00 94.06 100 VAL A N 1
ATOM 818 C CA . VAL A 1 100 ? 5.326 -7.601 -4.710 1.00 94.06 100 VAL A CA 1
ATOM 819 C C . VAL A 1 100 ? 5.787 -6.157 -4.662 1.00 94.06 100 VAL A C 1
ATOM 821 O O . VAL A 1 100 ? 4.966 -5.247 -4.517 1.00 94.06 100 VAL A O 1
ATOM 824 N N . TYR A 1 101 ? 7.095 -5.956 -4.757 1.00 93.94 101 TYR A N 1
ATOM 825 C CA . TYR A 1 101 ? 7.695 -4.632 -4.679 1.00 93.94 101 TYR A CA 1
ATOM 826 C C . TYR A 1 101 ? 8.600 -4.284 -5.862 1.00 93.94 101 TYR A C 1
ATOM 828 O O . TYR A 1 101 ? 8.984 -3.131 -6.013 1.00 93.94 101 TYR A O 1
ATOM 836 N N . ASN A 1 102 ? 8.963 -5.269 -6.682 1.00 95.44 102 ASN A N 1
ATOM 837 C CA . ASN A 1 102 ? 9.994 -5.162 -7.707 1.00 95.44 102 ASN A CA 1
ATOM 838 C C . ASN A 1 102 ? 9.542 -5.669 -9.089 1.00 95.44 102 ASN A C 1
ATOM 840 O O . ASN A 1 102 ? 10.395 -6.046 -9.889 1.00 95.44 102 ASN A O 1
ATOM 844 N N . ALA A 1 103 ? 8.235 -5.681 -9.371 1.00 97.31 103 ALA A N 1
ATOM 845 C CA . ALA A 1 103 ? 7.727 -6.084 -10.682 1.00 97.31 103 ALA A CA 1
ATOM 846 C C . ALA A 1 103 ? 8.208 -5.114 -11.777 1.00 97.31 103 ALA A C 1
ATOM 848 O O . ALA A 1 103 ? 8.382 -3.915 -11.529 1.00 97.31 103 ALA A O 1
ATOM 849 N N . ASP A 1 104 ? 8.416 -5.612 -12.993 1.00 97.69 104 ASP A N 1
ATOM 850 C CA . ASP A 1 104 ? 8.970 -4.831 -14.101 1.00 97.69 104 ASP A CA 1
ATOM 851 C C . ASP A 1 104 ? 7.963 -3.832 -14.678 1.00 97.69 104 ASP A C 1
ATOM 853 O O . ASP A 1 104 ? 8.354 -2.821 -15.260 1.00 97.69 104 ASP A O 1
ATOM 857 N N . ASN A 1 105 ? 6.665 -4.096 -14.526 1.00 97.94 105 ASN A N 1
ATOM 858 C CA . ASN A 1 105 ? 5.594 -3.237 -15.022 1.00 97.94 105 ASN A CA 1
ATOM 859 C C . ASN A 1 105 ? 4.294 -3.386 -14.208 1.00 97.94 105 ASN A C 1
ATOM 861 O O . ASN A 1 105 ? 4.119 -4.330 -13.436 1.00 97.94 105 ASN A O 1
ATOM 865 N N . GLU A 1 106 ? 3.355 -2.462 -14.426 1.00 98.12 106 GLU A N 1
ATOM 866 C CA . GLU A 1 106 ? 2.051 -2.419 -13.747 1.00 98.12 106 GLU A CA 1
ATOM 867 C C . GLU A 1 106 ? 1.235 -3.703 -13.919 1.00 98.12 106 GLU A C 1
ATOM 869 O O . GLU A 1 106 ? 0.627 -4.200 -12.970 1.00 98.12 106 GLU A O 1
ATOM 874 N N . THR A 1 107 ? 1.229 -4.256 -15.136 1.00 98.06 107 THR A N 1
ATOM 875 C CA . THR A 1 107 ? 0.446 -5.456 -15.463 1.00 98.06 107 THR A CA 1
ATOM 876 C C . THR A 1 107 ? 0.970 -6.663 -14.695 1.00 98.06 107 THR A C 1
ATOM 878 O O . THR A 1 107 ? 0.185 -7.427 -14.132 1.00 98.06 107 THR A O 1
ATOM 881 N N . GLU A 1 108 ? 2.292 -6.808 -14.625 1.00 97.94 108 GLU A N 1
ATOM 882 C CA . GLU A 1 108 ? 2.934 -7.838 -13.820 1.00 97.94 108 GLU A CA 1
ATOM 883 C C . GLU A 1 108 ? 2.594 -7.659 -12.337 1.00 97.94 108 GLU A C 1
ATOM 885 O O . GLU A 1 108 ? 2.090 -8.603 -11.732 1.00 97.94 108 GLU A O 1
ATOM 890 N N . ALA A 1 109 ? 2.762 -6.457 -11.771 1.00 97.44 109 ALA A N 1
ATOM 891 C CA . ALA A 1 109 ? 2.432 -6.186 -10.369 1.00 97.44 109 ALA A CA 1
ATOM 892 C C . ALA A 1 109 ? 0.976 -6.544 -10.034 1.00 97.44 109 ALA A C 1
ATOM 894 O O . ALA A 1 109 ? 0.700 -7.192 -9.022 1.00 97.44 109 ALA A O 1
ATOM 895 N N . LYS A 1 110 ? 0.038 -6.184 -10.917 1.00 96.81 110 LYS A N 1
ATOM 896 C CA . LYS A 1 110 ? -1.384 -6.503 -10.764 1.00 96.81 110 LYS A CA 1
ATOM 897 C C . LYS A 1 110 ? -1.665 -8.007 -10.795 1.00 96.81 110 LYS A C 1
ATOM 899 O O . LYS A 1 110 ? -2.594 -8.453 -10.125 1.00 96.81 110 LYS A O 1
ATOM 904 N N . SER A 1 111 ? -0.890 -8.785 -11.550 1.00 96.50 111 SER A N 1
ATOM 905 C CA . SER A 1 111 ? -1.126 -10.224 -11.738 1.00 96.50 111 SER A CA 1
ATOM 906 C C . SER A 1 111 ? -0.889 -11.074 -10.482 1.00 96.50 111 SER A C 1
ATOM 908 O O . SER A 1 111 ? -1.390 -12.197 -10.402 1.00 96.50 111 SER A O 1
ATOM 910 N N . PHE A 1 112 ? -0.169 -10.546 -9.486 1.00 94.00 112 PHE A N 1
ATOM 911 C CA . PHE A 1 112 ? 0.079 -11.253 -8.231 1.00 94.00 112 PHE A CA 1
ATOM 912 C C . PHE A 1 112 ? -1.222 -11.457 -7.450 1.00 94.00 112 PHE A C 1
ATOM 914 O O . PHE A 1 112 ? -1.986 -10.524 -7.225 1.00 94.00 112 PHE A O 1
ATOM 921 N N . ALA A 1 113 ? -1.477 -12.691 -7.018 1.00 91.62 113 ALA A N 1
ATOM 922 C CA . ALA A 1 113 ? -2.676 -13.025 -6.260 1.00 91.62 113 ALA A CA 1
ATOM 923 C C . ALA A 1 113 ? -2.589 -12.527 -4.810 1.00 91.62 113 ALA A C 1
ATOM 925 O O . ALA A 1 113 ? -1.549 -12.657 -4.161 1.00 91.62 113 ALA A O 1
ATOM 926 N N . LYS A 1 114 ? -3.717 -12.042 -4.276 1.00 91.38 114 LYS A N 1
ATOM 927 C CA . LYS A 1 114 ? -3.841 -11.651 -2.869 1.00 91.38 114 LYS A CA 1
ATOM 928 C C . LYS A 1 114 ? -3.514 -12.836 -1.945 1.00 91.38 114 LYS A C 1
ATOM 930 O O . LYS A 1 114 ? -4.152 -13.890 -2.059 1.00 91.38 114 LYS A O 1
ATOM 935 N N . PRO A 1 115 ? -2.559 -12.702 -1.010 1.00 89.06 115 PRO A N 1
ATOM 936 C CA . PRO A 1 115 ? -2.258 -13.766 -0.068 1.00 89.06 115 PRO A CA 1
ATOM 937 C C . PRO A 1 115 ? -3.358 -13.927 0.985 1.00 89.06 115 PRO A C 1
ATOM 939 O O . PRO A 1 115 ? -4.140 -13.020 1.263 1.00 89.06 115 PRO A O 1
ATOM 942 N N . LYS A 1 116 ? -3.409 -15.099 1.624 1.0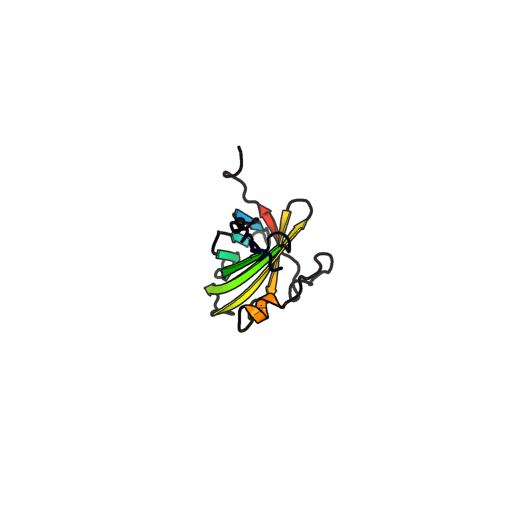0 87.69 116 LYS A N 1
ATOM 943 C CA . LYS A 1 116 ? -4.333 -15.351 2.738 1.00 87.69 116 LYS A CA 1
ATOM 944 C C . LYS A 1 116 ? -3.715 -14.882 4.051 1.00 87.69 116 LYS A C 1
ATOM 946 O O . LYS A 1 116 ? -2.751 -15.483 4.517 1.00 87.69 116 LYS A O 1
ATOM 951 N N . ILE A 1 117 ? -4.337 -13.898 4.696 1.00 85.88 117 ILE A N 1
ATOM 952 C CA . ILE A 1 117 ? -3.867 -13.313 5.963 1.00 85.88 117 ILE A CA 1
ATOM 953 C C . ILE A 1 117 ? -3.675 -14.329 7.103 1.00 85.88 117 ILE A C 1
ATOM 955 O O . ILE A 1 117 ? -2.753 -14.195 7.900 1.00 85.88 117 ILE A O 1
ATOM 959 N N . ALA A 1 118 ? -4.489 -15.393 7.146 1.00 82.38 118 ALA A N 1
ATOM 960 C CA . ALA A 1 118 ? -4.388 -16.459 8.150 1.00 82.38 118 ALA A CA 1
ATOM 961 C C . ALA A 1 118 ? -3.102 -17.303 8.031 1.00 82.38 118 ALA A C 1
ATOM 963 O O . ALA A 1 118 ? -2.756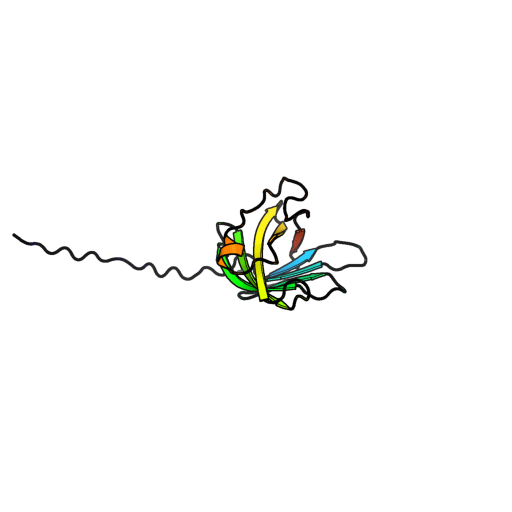 -18.045 8.949 1.00 82.38 118 ALA A O 1
ATOM 964 N N . ILE A 1 119 ? -2.399 -17.221 6.898 1.00 81.56 119 ILE A N 1
ATOM 965 C CA . ILE A 1 119 ? -1.142 -17.929 6.674 1.00 81.56 119 ILE A CA 1
ATOM 966 C C . ILE A 1 119 ? 0.002 -17.011 7.103 1.00 81.56 119 ILE A C 1
ATOM 968 O O . ILE A 1 119 ? 0.249 -15.968 6.487 1.00 81.56 119 ILE A O 1
ATOM 972 N N . LYS A 1 120 ? 0.727 -17.426 8.148 1.00 80.69 120 LYS A N 1
ATOM 973 C CA . LYS A 1 120 ? 1.958 -16.762 8.590 1.00 80.69 120 LYS A CA 1
ATOM 974 C C . LYS A 1 120 ? 2.937 -16.667 7.416 1.00 80.69 120 LYS A C 1
ATOM 976 O O . LYS A 1 120 ? 3.124 -17.643 6.695 1.00 80.69 120 LYS A O 1
ATOM 981 N N . ASN A 1 121 ? 3.578 -15.513 7.256 1.00 84.38 121 ASN A N 1
ATOM 982 C CA . ASN A 1 121 ? 4.563 -15.249 6.202 1.00 84.38 121 ASN A CA 1
ATOM 983 C C . ASN A 1 121 ? 4.015 -15.259 4.761 1.00 84.38 121 ASN A C 1
ATOM 985 O O . ASN A 1 121 ? 4.782 -15.354 3.805 1.00 84.38 121 ASN A O 1
ATOM 989 N N . SER A 1 122 ? 2.697 -15.144 4.578 1.00 85.44 122 SER A N 1
ATOM 990 C CA . SER A 1 122 ? 2.085 -15.103 3.243 1.00 85.44 122 SER A CA 1
ATOM 991 C C . SER A 1 122 ? 2.339 -13.802 2.477 1.00 85.44 122 SER A C 1
ATOM 993 O O . SER A 1 122 ? 2.131 -13.769 1.267 1.00 85.44 122 SER A O 1
ATOM 995 N N . CYS A 1 123 ? 2.819 -12.749 3.145 1.00 87.44 123 CYS A N 1
ATOM 996 C CA . CYS A 1 123 ? 3.142 -11.473 2.522 1.00 87.44 123 CYS A CA 1
ATOM 997 C C . CYS A 1 123 ? 4.565 -11.483 1.951 1.00 87.44 123 CYS A C 1
ATOM 999 O O . CYS A 1 123 ? 5.488 -10.940 2.551 1.00 87.44 123 CYS A O 1
ATOM 1001 N N . GLY A 1 124 ? 4.784 -12.199 0.844 1.00 76.94 124 GLY A N 1
ATOM 1002 C CA . GLY A 1 124 ? 6.113 -12.276 0.221 1.00 76.94 124 GLY A CA 1
ATOM 1003 C C . GLY A 1 124 ? 7.200 -12.861 1.139 1.00 76.94 124 GLY A C 1
ATOM 1004 O O . GLY A 1 124 ? 8.363 -12.490 1.028 1.00 76.94 124 GLY A O 1
ATOM 1005 N N . GLY A 1 125 ? 6.825 -13.742 2.076 1.00 80.19 125 GLY A N 1
ATOM 1006 C CA . GLY A 1 125 ? 7.723 -14.304 3.093 1.00 80.19 125 GLY A CA 1
ATOM 1007 C C . GLY A 1 125 ? 7.676 -13.597 4.454 1.00 80.19 125 G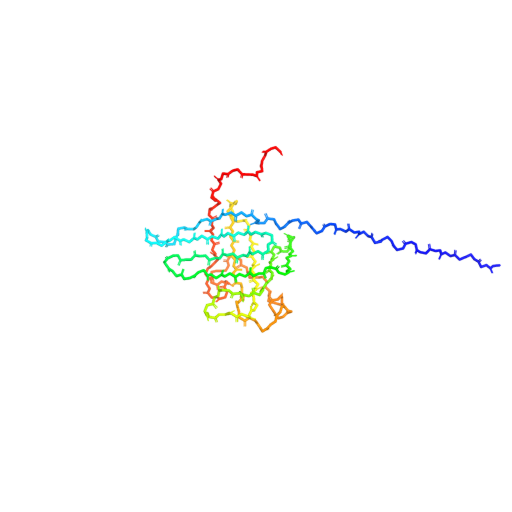LY A C 1
ATOM 1008 O O . GLY A 1 125 ? 8.265 -14.101 5.411 1.00 80.19 125 GLY A O 1
ATOM 1009 N N . PHE A 1 126 ? 6.935 -12.492 4.574 1.00 83.44 126 PHE A N 1
ATOM 1010 C CA . PHE A 1 126 ? 6.773 -11.707 5.802 1.00 83.44 126 PHE A CA 1
ATOM 1011 C C . PHE A 1 126 ? 5.341 -11.791 6.358 1.00 83.44 126 PHE A C 1
ATOM 1013 O O . PHE A 1 126 ? 4.400 -12.140 5.632 1.00 83.44 126 PHE A O 1
ATOM 1020 N N . PRO A 1 127 ? 5.134 -11.553 7.666 1.00 87.00 127 PRO A N 1
ATOM 1021 C CA . PRO A 1 127 ? 3.790 -11.375 8.203 1.00 87.00 127 PRO A CA 1
ATOM 1022 C C . PRO A 1 127 ? 3.133 -10.123 7.606 1.00 87.00 127 PRO A C 1
ATOM 1024 O O . PRO A 1 127 ? 3.811 -9.217 7.133 1.00 87.00 127 PRO A O 1
ATOM 1027 N N . TRP A 1 128 ? 1.804 -10.071 7.646 1.00 91.62 128 TRP A N 1
ATOM 1028 C CA . TRP A 1 128 ? 1.077 -8.847 7.317 1.00 91.62 128 TRP A CA 1
ATOM 1029 C C . TRP A 1 128 ? 1.298 -7.784 8.398 1.00 91.62 128 TRP A C 1
ATOM 1031 O O . TRP A 1 128 ? 1.349 -8.106 9.589 1.00 91.62 128 TRP A O 1
ATOM 1041 N N . SER A 1 129 ? 1.358 -6.522 7.988 1.00 90.69 129 SER A N 1
ATOM 1042 C CA . SER A 1 129 ? 1.545 -5.384 8.886 1.00 90.69 129 SER A CA 1
ATOM 1043 C C . SER A 1 129 ? 0.192 -4.908 9.396 1.00 90.69 129 SER A C 1
ATOM 1045 O O . SER A 1 129 ? -0.601 -4.365 8.629 1.00 90.69 129 SER A O 1
ATOM 1047 N N . THR A 1 130 ? -0.094 -5.134 10.679 1.00 91.38 130 THR A N 1
ATOM 1048 C CA . THR A 1 130 ? -1.310 -4.624 11.332 1.00 91.38 130 THR A CA 1
ATOM 1049 C C . THR A 1 130 ? -1.012 -3.299 12.005 1.00 91.38 130 THR A C 1
ATOM 1051 O O . THR A 1 130 ? -0.132 -3.217 12.858 1.00 91.38 130 THR A O 1
ATOM 1054 N N . MET A 1 131 ? -1.783 -2.283 11.646 1.00 90.19 131 MET A N 1
ATOM 1055 C CA . MET A 1 131 ? -1.571 -0.906 12.049 1.00 90.19 131 MET A CA 1
ATOM 1056 C C . MET A 1 131 ? -2.759 -0.395 12.857 1.00 90.19 131 MET A C 1
ATOM 1058 O O . MET A 1 131 ? -3.920 -0.744 12.623 1.00 90.19 131 MET A O 1
ATOM 1062 N N . THR A 1 132 ? -2.466 0.496 13.789 1.00 88.12 132 THR A N 1
ATOM 1063 C CA . THR A 1 132 ? -3.469 1.299 14.476 1.00 88.12 132 THR A CA 1
ATOM 1064 C C . THR A 1 132 ? -3.667 2.581 13.681 1.00 88.12 132 THR A C 1
ATOM 1066 O O . THR A 1 132 ? -2.701 3.221 13.277 1.00 88.12 132 THR A O 1
ATOM 1069 N N . SER A 1 133 ? -4.916 2.964 13.420 1.00 84.00 133 SER A N 1
ATOM 1070 C CA . SER A 1 133 ? -5.176 4.275 12.819 1.00 84.00 133 SER A CA 1
ATOM 1071 C C . SER A 1 133 ? -4.722 5.377 13.777 1.00 84.00 133 SER A C 1
ATOM 1073 O O . SER A 1 133 ? -5.026 5.310 14.967 1.00 84.00 133 SER A O 1
ATOM 1075 N N . GLY A 1 134 ? -4.034 6.396 13.262 1.00 69.88 134 GLY A N 1
ATOM 1076 C CA . GLY A 1 134 ? -3.572 7.536 14.058 1.00 69.88 134 GLY A CA 1
ATOM 1077 C C . GLY A 1 134 ? -4.670 8.503 14.519 1.00 69.88 134 GLY A C 1
ATOM 1078 O O . GLY A 1 134 ? -4.340 9.493 15.154 1.00 69.88 134 GLY A O 1
ATOM 1079 N N . LEU A 1 135 ? -5.945 8.240 14.188 1.00 55.97 135 LEU A N 1
ATOM 1080 C CA . LEU A 1 135 ? -7.147 9.060 14.430 1.00 55.97 135 LEU A CA 1
ATOM 1081 C C . LEU A 1 135 ? -6.935 10.432 15.108 1.00 55.97 135 LEU A C 1
ATOM 1083 O O . LEU A 1 135 ? -6.919 10.525 16.333 1.00 55.97 135 LEU A O 1
ATOM 1087 N N . ALA A 1 136 ? -7.034 11.505 14.316 1.00 38.97 136 ALA A N 1
ATOM 1088 C CA . ALA A 1 136 ? -7.935 12.618 14.635 1.00 38.97 136 ALA A CA 1
ATOM 1089 C C . ALA A 1 136 ? -8.289 13.452 13.386 1.00 38.97 136 ALA A C 1
ATOM 1091 O O . ALA A 1 136 ? -7.422 13.989 12.711 1.00 38.97 136 ALA A O 1
ATOM 1092 N N . THR A 1 137 ? -9.595 13.630 13.151 1.00 41.25 137 THR A N 1
ATOM 1093 C CA . THR A 1 137 ? -10.244 14.585 12.224 1.00 41.25 137 THR A CA 1
ATOM 1094 C C . THR A 1 137 ? -10.138 14.311 10.715 1.00 41.25 137 THR A C 1
ATOM 1096 O O . THR A 1 137 ? -9.215 14.759 10.058 1.00 41.25 137 THR A O 1
ATOM 1099 N N . LEU A 1 138 ? -11.134 13.609 10.155 1.00 36.97 138 LEU A N 1
ATOM 1100 C CA . LEU A 1 138 ? -11.911 13.986 8.949 1.00 36.97 138 LEU A CA 1
ATOM 1101 C C . LEU A 1 138 ? -12.766 12.793 8.462 1.00 36.97 138 LEU A C 1
ATOM 1103 O O . LEU A 1 138 ? -12.585 12.288 7.358 1.00 36.97 138 LEU A O 1
ATOM 1107 N N . ARG A 1 139 ? -13.723 12.338 9.288 1.00 37.50 139 ARG A N 1
ATOM 1108 C CA . ARG A 1 139 ? -15.008 11.775 8.814 1.00 37.50 139 ARG A CA 1
ATOM 1109 C C . ARG A 1 139 ? -16.022 11.614 9.955 1.00 37.50 139 ARG A C 1
ATOM 1111 O O . ARG A 1 139 ? -16.231 10.532 10.487 1.00 37.50 139 ARG A O 1
ATOM 1118 N N . ALA A 1 140 ? -16.610 12.743 10.328 1.00 30.33 140 ALA A N 1
ATOM 1119 C CA . ALA A 1 140 ? -18.016 12.921 10.699 1.00 30.33 140 ALA A CA 1
ATOM 1120 C C . ALA A 1 140 ? -18.270 14.442 10.645 1.00 30.33 140 ALA A C 1
ATOM 1122 O O . ALA A 1 140 ? -17.356 15.190 11.013 1.00 30.33 140 ALA A O 1
ATOM 1123 N N . PRO A 1 141 ? -19.434 14.944 10.208 1.00 39.19 141 PRO A N 1
ATOM 1124 C CA . PRO A 1 141 ? -20.704 14.256 9.951 1.00 39.19 141 PRO A CA 1
ATOM 1125 C C . PRO A 1 141 ? -20.865 13.680 8.537 1.00 39.19 141 PRO A C 1
ATOM 1127 O O . PRO A 1 141 ? -20.238 14.205 7.591 1.00 39.19 141 PRO A O 1
#

Secondary structure (DSSP, 8-state):
----------------PPPTT-EEEEEEEETTEEEEEEE-SSEEEEEETTSPPEEEEEEEEETTTTEEEEEEEE-TTTTT-EEEEEEEEETTEEEEEEEEEEESSHHHHHHSPPPPTTSTTTBTTB--EEEEE---SS---

Radius of gyration: 18.69 Å; chains: 1; bounding box: 58×32×64 Å

pLDDT: mean 82.96, std 17.97, range [30.33, 98.12]

Organism: Emiliania huxleyi (strain CCMP1516) (NCBI:txid280463)

Foldseek 3Di:
DDDDDDPPPDPPPPDPPQAPPAAKWWDPPDPPWTWIWHDDSFWTWTDIPPDDIFIFGWDDDDNVQAKTKGATPDDPVAHRAMWMKGWDQDVNWIWIARQDRHHNDRVRNVPDDDFDLVDACRRVRHHIGTTDGPDDDDDDD